Protein AF-A0A6I4V1F8-F1 (afdb_monomer_lite)

Organism: NCBI:txid295089

Sequence (93 aa):
MIAAAAALLSLASLPAAEVVDNDRIKVTAHLGENASIRKHTKAHLMLRKLAKRACKGKGKPVSEGTLHLETMPVDGYPASQLVVSEYYRCIAD

Structure (mmCIF, N/CA/C/O backbone):
data_AF-A0A6I4V1F8-F1
#
_entry.id   AF-A0A6I4V1F8-F1
#
loop_
_atom_site.group_PDB
_atom_site.id
_atom_site.type_symbol
_atom_site.label_atom_id
_atom_site.label_alt_id
_atom_site.label_comp_id
_atom_site.label_asym_id
_atom_site.label_entity_id
_atom_site.label_seq_id
_atom_site.pdbx_PDB_ins_code
_atom_site.Cartn_x
_atom_site.Cartn_y
_atom_site.Cartn_z
_atom_site.occupancy
_atom_site.B_iso_or_equiv
_atom_site.auth_seq_id
_atom_site.auth_comp_id
_atom_site.auth_asym_id
_atom_site.auth_atom_id
_atom_site.pdbx_PDB_model_num
ATOM 1 N N . MET A 1 1 ? -37.075 5.539 -26.417 1.00 40.34 1 MET A N 1
ATOM 2 C CA . MET A 1 1 ? -36.315 5.367 -25.160 1.00 40.34 1 MET A CA 1
ATOM 3 C C . MET A 1 1 ? -34.884 5.050 -25.563 1.00 40.34 1 MET A C 1
ATOM 5 O O . MET A 1 1 ? -34.656 3.970 -26.084 1.00 40.34 1 MET A O 1
ATOM 9 N N . ILE A 1 2 ? -33.975 6.028 -25.513 1.00 44.72 2 ILE A N 1
ATOM 10 C CA . ILE A 1 2 ? -32.643 5.923 -26.132 1.00 44.72 2 ILE A CA 1
ATOM 11 C C . ILE A 1 2 ? -31.580 5.760 -25.041 1.00 44.72 2 ILE A C 1
ATOM 13 O O . ILE A 1 2 ? -31.437 6.622 -24.183 1.00 44.72 2 ILE A O 1
ATOM 17 N N . ALA A 1 3 ? -30.914 4.605 -25.122 1.00 42.41 3 ALA A N 1
ATOM 18 C CA . ALA A 1 3 ? -29.560 4.233 -24.708 1.00 42.41 3 ALA A CA 1
ATOM 19 C C . ALA A 1 3 ? -28.938 4.923 -23.478 1.00 42.41 3 ALA A C 1
ATOM 21 O O . ALA A 1 3 ? -28.456 6.052 -23.541 1.00 42.41 3 ALA A O 1
ATOM 22 N N . ALA A 1 4 ? -28.806 4.151 -22.395 1.00 47.41 4 ALA A N 1
ATOM 23 C CA . ALA A 1 4 ? -27.833 4.418 -21.346 1.00 47.41 4 ALA A CA 1
ATOM 24 C C . ALA A 1 4 ? -26.422 4.145 -21.894 1.00 47.41 4 ALA A C 1
ATOM 26 O O . ALA A 1 4 ? -26.016 2.995 -22.064 1.00 47.41 4 ALA A O 1
ATOM 27 N N . ALA A 1 5 ? -25.681 5.208 -22.196 1.00 48.81 5 ALA A N 1
ATOM 28 C CA . ALA A 1 5 ? -24.257 5.125 -22.475 1.00 48.81 5 ALA A CA 1
ATOM 29 C C . ALA A 1 5 ? -23.512 4.905 -21.150 1.00 48.81 5 ALA A C 1
ATOM 31 O O . ALA A 1 5 ? -23.277 5.842 -20.388 1.00 48.81 5 ALA A O 1
ATOM 32 N N . ALA A 1 6 ? -23.161 3.652 -20.859 1.00 48.16 6 ALA A N 1
ATOM 33 C CA . ALA A 1 6 ? -22.183 3.332 -19.831 1.00 48.16 6 ALA A CA 1
ATOM 34 C C . ALA A 1 6 ? -20.810 3.795 -20.336 1.00 48.16 6 ALA A C 1
ATOM 36 O O . ALA A 1 6 ? -20.175 3.133 -21.156 1.00 48.16 6 ALA A O 1
ATOM 37 N N . ALA A 1 7 ? -20.382 4.975 -19.889 1.00 49.38 7 ALA A N 1
ATOM 38 C CA . ALA A 1 7 ? -19.018 5.433 -20.077 1.00 49.38 7 ALA A CA 1
ATOM 39 C C . ALA A 1 7 ? -18.082 4.439 -19.373 1.00 49.38 7 ALA A C 1
ATOM 41 O O . ALA A 1 7 ? -18.014 4.393 -18.144 1.00 49.38 7 ALA A O 1
ATOM 42 N N . LEU A 1 8 ? -17.395 3.617 -20.168 1.00 48.38 8 LEU A N 1
ATOM 43 C CA . LEU A 1 8 ? -16.253 2.819 -19.742 1.00 48.38 8 LEU A CA 1
ATOM 44 C C . LEU A 1 8 ? -15.200 3.791 -19.204 1.00 48.38 8 LEU A C 1
ATOM 46 O O . LEU A 1 8 ? -14.508 4.469 -19.962 1.00 48.38 8 LEU A O 1
ATOM 50 N N . LEU A 1 9 ? -15.141 3.905 -17.879 1.00 43.09 9 LEU A N 1
ATOM 51 C CA . LEU A 1 9 ? -14.078 4.600 -17.173 1.00 43.09 9 LEU A CA 1
ATOM 52 C C . LEU A 1 9 ? -12.760 3.917 -17.541 1.00 43.09 9 LEU A C 1
ATOM 54 O O . LEU A 1 9 ? -12.475 2.816 -17.074 1.00 43.09 9 LEU A O 1
ATOM 58 N N . SER A 1 10 ? -11.958 4.578 -18.374 1.00 41.00 10 SER A N 1
ATOM 59 C CA . SER A 1 10 ? -10.540 4.269 -18.508 1.00 41.00 10 SER A CA 1
ATOM 60 C C . SER A 1 10 ? -9.915 4.325 -17.114 1.00 41.00 10 SER A C 1
ATOM 62 O O . SER A 1 10 ? -9.740 5.407 -16.549 1.00 41.00 10 SER A O 1
ATOM 64 N N . LEU A 1 11 ? -9.622 3.149 -16.546 1.00 44.16 11 LEU A N 1
ATOM 65 C CA . LEU A 1 11 ? -8.845 2.971 -15.322 1.00 44.16 11 LEU A CA 1
ATOM 66 C C . LEU A 1 11 ? -7.425 3.485 -15.588 1.00 44.16 11 LEU A C 1
ATOM 68 O O . LEU A 1 11 ? -6.517 2.736 -15.937 1.00 44.16 11 LEU A O 1
ATOM 72 N N . ALA A 1 12 ? -7.226 4.791 -15.445 1.00 45.88 12 ALA A N 1
ATOM 73 C CA . ALA A 1 12 ? -5.888 5.328 -15.290 1.00 45.88 12 ALA A CA 1
ATOM 74 C C . ALA A 1 12 ? -5.311 4.723 -14.003 1.00 45.88 12 ALA A C 1
ATOM 76 O O . ALA A 1 12 ? -5.879 4.908 -12.924 1.00 45.88 12 ALA A O 1
ATOM 77 N N . SER A 1 13 ? -4.222 3.964 -14.137 1.00 55.31 13 SER A N 1
ATOM 78 C CA . SER A 1 13 ? -3.517 3.236 -13.078 1.00 55.31 13 SER A CA 1
ATOM 79 C C . SER A 1 13 ? -2.929 4.191 -12.033 1.00 55.31 13 SER A C 1
ATOM 81 O O . SER A 1 13 ? -1.744 4.524 -12.032 1.00 55.31 13 SER A O 1
ATOM 83 N N . LEU A 1 14 ? -3.798 4.708 -11.174 1.00 59.94 14 LEU A N 1
ATOM 84 C CA . LEU A 1 14 ? -3.456 5.599 -10.081 1.00 59.94 14 LEU A CA 1
ATOM 85 C C . LEU A 1 14 ? -3.223 4.785 -8.806 1.00 59.94 14 LEU A C 1
ATOM 87 O O . LEU A 1 14 ? -3.835 3.732 -8.625 1.00 59.94 14 LEU A O 1
ATOM 91 N N . PRO A 1 15 ? -2.372 5.280 -7.888 1.00 63.12 15 PRO A N 1
ATOM 92 C CA . PRO A 1 15 ? -2.233 4.681 -6.572 1.00 63.12 15 PRO A CA 1
ATOM 93 C C . PRO A 1 15 ? -3.604 4.581 -5.898 1.00 63.12 15 PRO A C 1
ATOM 95 O O . PRO A 1 15 ? -4.267 5.595 -5.665 1.00 63.12 15 PRO A O 1
ATOM 98 N N . ALA A 1 16 ? -4.013 3.354 -5.601 1.00 81.00 16 ALA A N 1
ATOM 99 C CA . ALA A 1 16 ? -5.359 3.029 -5.163 1.00 81.00 16 ALA A CA 1
ATOM 100 C C . ALA A 1 16 ? -5.333 2.356 -3.789 1.00 81.00 16 ALA A C 1
ATOM 102 O O . ALA A 1 16 ? -4.370 1.679 -3.424 1.00 81.00 16 ALA A O 1
ATOM 103 N N . ALA A 1 17 ? -6.402 2.570 -3.027 1.00 86.38 17 ALA A N 1
ATOM 104 C CA . ALA A 1 17 ? -6.721 1.784 -1.847 1.00 86.38 17 ALA A CA 1
ATOM 105 C C . ALA A 1 17 ? -7.963 0.953 -2.174 1.00 86.38 17 ALA A C 1
ATOM 107 O O . ALA A 1 17 ? -8.995 1.508 -2.548 1.00 86.38 17 ALA A O 1
ATOM 108 N N . GLU A 1 18 ? -7.845 -0.357 -2.047 1.00 91.06 18 GLU A N 1
ATOM 109 C CA . GLU A 1 18 ? -8.900 -1.333 -2.276 1.00 91.06 18 GLU A CA 1
ATOM 110 C C . GLU A 1 18 ? -9.338 -1.911 -0.927 1.00 91.06 18 GLU A C 1
ATOM 112 O O . GLU A 1 18 ? -8.505 -2.215 -0.069 1.00 91.06 18 GLU A O 1
ATOM 117 N N . VAL A 1 19 ? -10.647 -2.028 -0.712 1.00 90.19 19 VAL A N 1
ATOM 118 C CA . VAL A 1 19 ? -11.200 -2.654 0.494 1.00 90.19 19 VAL A CA 1
ATOM 119 C C . VAL A 1 19 ? -11.259 -4.157 0.252 1.00 90.19 19 VAL A C 1
ATOM 121 O O . VAL A 1 19 ? -11.943 -4.596 -0.666 1.00 90.19 19 VAL A O 1
ATOM 124 N N . VAL A 1 20 ? -10.530 -4.919 1.065 1.00 91.06 20 VAL A N 1
ATOM 125 C CA . VAL A 1 20 ? -10.467 -6.386 0.989 1.00 91.06 20 VAL A CA 1
ATOM 126 C C . VAL A 1 20 ? -11.525 -6.988 1.908 1.00 91.06 20 VAL A C 1
ATOM 128 O O . VAL A 1 20 ? -12.284 -7.844 1.480 1.00 91.06 20 VAL A O 1
ATOM 131 N N . ASP A 1 21 ? -11.614 -6.469 3.138 1.00 90.75 21 ASP A N 1
ATOM 132 C CA . ASP A 1 21 ? -12.596 -6.842 4.161 1.00 90.75 21 ASP A CA 1
ATOM 133 C C . ASP A 1 21 ? -13.041 -5.594 4.954 1.00 90.75 21 ASP A C 1
ATOM 135 O O . ASP A 1 21 ? -12.540 -4.487 4.741 1.00 90.75 21 ASP A O 1
ATOM 139 N N . ASN A 1 22 ? -13.957 -5.756 5.917 1.00 86.00 22 ASN A N 1
ATOM 140 C CA . ASN A 1 22 ? -14.495 -4.655 6.734 1.00 86.00 22 ASN A CA 1
ATOM 141 C C . ASN A 1 22 ? -13.407 -3.782 7.397 1.00 86.00 22 ASN A C 1
ATOM 143 O O . ASN A 1 22 ? -13.523 -2.548 7.407 1.00 86.00 22 ASN A O 1
ATOM 147 N N . ASP A 1 23 ? -12.355 -4.419 7.915 1.00 91.12 23 ASP A N 1
ATO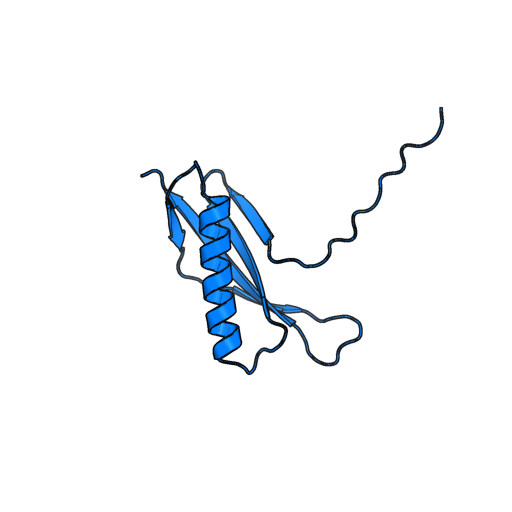M 148 C CA . ASP A 1 23 ? -11.201 -3.796 8.564 1.00 91.12 23 ASP A CA 1
ATOM 149 C C . ASP A 1 23 ? -9.920 -3.872 7.724 1.00 91.12 23 ASP A C 1
ATOM 151 O O . ASP A 1 23 ? -8.933 -3.249 8.097 1.00 91.12 23 ASP A O 1
ATOM 155 N N . ARG A 1 24 ? -9.903 -4.590 6.595 1.00 93.62 24 ARG A N 1
ATOM 156 C CA . ARG A 1 24 ? -8.681 -4.871 5.829 1.00 93.62 24 ARG A CA 1
ATOM 157 C C . ARG A 1 24 ? -8.670 -4.150 4.488 1.00 93.62 24 ARG A C 1
ATOM 159 O O . ARG A 1 24 ? -9.623 -4.217 3.715 1.00 93.62 24 ARG A O 1
ATOM 166 N N . ILE A 1 25 ? -7.562 -3.486 4.185 1.00 94.56 25 ILE A N 1
ATOM 167 C CA . ILE A 1 25 ? -7.358 -2.743 2.940 1.00 94.56 25 ILE A CA 1
ATOM 168 C C . ILE A 1 25 ? -6.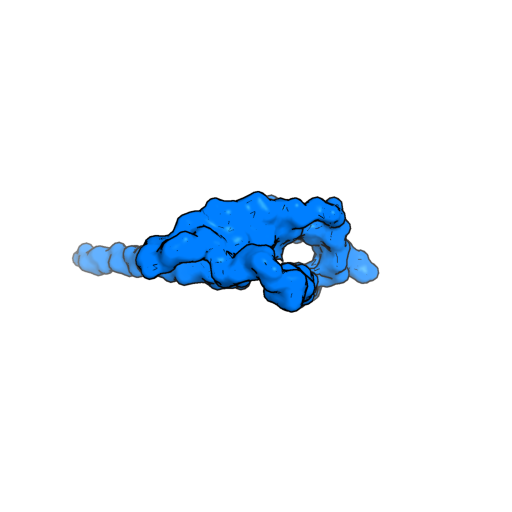058 -3.175 2.263 1.00 94.56 25 ILE A C 1
ATOM 170 O O . ILE A 1 25 ? -5.063 -3.455 2.929 1.00 94.56 25 ILE A O 1
ATOM 174 N N . LYS A 1 26 ? -6.050 -3.168 0.934 1.00 94.38 26 LYS A N 1
ATOM 175 C CA . LYS A 1 26 ? -4.849 -3.275 0.106 1.00 94.38 26 LYS A CA 1
ATOM 176 C C . LYS A 1 26 ? -4.539 -1.894 -0.451 1.00 94.38 26 LYS A C 1
ATOM 178 O O . LYS A 1 26 ? -5.397 -1.261 -1.058 1.00 94.38 26 LYS A O 1
ATOM 183 N N . VAL A 1 27 ? -3.325 -1.404 -0.248 1.00 93.19 27 VAL A N 1
ATOM 184 C CA . VAL A 1 27 ? -2.865 -0.150 -0.859 1.00 93.19 27 VAL A CA 1
ATOM 185 C C . VAL A 1 27 ? -1.825 -0.453 -1.914 1.00 93.19 27 VAL A C 1
ATOM 187 O O . VAL A 1 27 ? -0.967 -1.303 -1.700 1.00 93.19 27 VAL A O 1
ATOM 190 N N . THR A 1 28 ? -1.896 0.260 -3.032 1.00 91.69 28 THR A N 1
ATOM 191 C CA . THR A 1 28 ? -1.050 0.021 -4.201 1.00 91.69 28 THR A CA 1
ATOM 192 C C . THR A 1 28 ? -0.421 1.329 -4.669 1.00 91.69 28 THR A C 1
ATOM 194 O O . THR A 1 28 ? -1.085 2.365 -4.740 1.00 91.69 28 THR A O 1
ATOM 197 N N . ALA A 1 29 ? 0.871 1.299 -4.990 1.00 88.25 29 ALA A N 1
ATOM 198 C CA . ALA A 1 29 ? 1.630 2.420 -5.528 1.00 88.25 29 ALA A CA 1
ATOM 199 C C . ALA A 1 29 ? 2.461 1.979 -6.738 1.00 88.25 29 ALA A C 1
ATOM 201 O O . ALA A 1 29 ? 3.057 0.907 -6.744 1.00 88.25 29 ALA A O 1
ATOM 202 N N . HIS A 1 30 ? 2.527 2.844 -7.747 1.00 84.56 30 HIS A N 1
ATOM 203 C CA . HIS A 1 30 ? 3.245 2.591 -8.993 1.00 84.56 30 HIS A CA 1
ATOM 204 C C . HIS A 1 30 ? 4.612 3.288 -8.961 1.00 84.56 30 HIS A C 1
ATOM 206 O O . HIS A 1 30 ? 4.712 4.491 -8.697 1.00 84.56 30 HIS A O 1
ATOM 212 N N . LEU A 1 31 ? 5.671 2.536 -9.242 1.00 79.38 31 LEU A N 1
ATOM 213 C CA . LEU A 1 31 ? 7.041 3.004 -9.405 1.00 79.38 31 LEU A CA 1
ATOM 214 C C . LEU A 1 31 ? 7.397 2.968 -10.893 1.00 79.38 31 LEU A C 1
ATOM 216 O O . LEU A 1 31 ? 7.519 1.903 -11.491 1.00 79.38 31 LEU A O 1
ATOM 220 N N . GLY A 1 32 ? 7.626 4.144 -11.477 1.00 68.69 32 GLY A N 1
ATOM 221 C CA . GLY A 1 32 ? 8.110 4.256 -12.859 1.00 68.69 32 GLY A CA 1
ATOM 222 C C . GLY A 1 32 ? 9.538 3.738 -13.074 1.00 68.69 32 GLY A C 1
ATOM 223 O O . GLY A 1 32 ? 9.908 3.442 -14.199 1.00 68.69 32 GLY A O 1
ATOM 224 N N . GLU A 1 33 ? 10.342 3.628 -12.011 1.00 69.38 33 GLU A N 1
ATOM 225 C CA . GLU A 1 33 ? 11.753 3.226 -12.081 1.00 69.38 33 GLU A CA 1
ATOM 226 C C . GLU A 1 33 ? 12.100 2.296 -10.913 1.00 69.38 33 GLU A C 1
ATOM 228 O O . GLU A 1 33 ? 12.093 2.717 -9.753 1.00 69.38 33 GLU A O 1
ATOM 233 N N . ASN A 1 34 ? 12.444 1.044 -11.220 1.00 66.56 34 ASN A N 1
ATOM 234 C CA . ASN A 1 34 ? 12.780 0.021 -10.222 1.00 66.56 34 ASN A CA 1
ATOM 235 C C . ASN A 1 34 ? 14.201 0.195 -9.629 1.00 66.56 34 ASN A C 1
ATOM 237 O O . ASN A 1 34 ? 14.461 -0.182 -8.493 1.00 66.56 34 ASN A O 1
ATOM 241 N N . ALA A 1 35 ? 15.136 0.827 -10.344 1.00 69.31 35 ALA A N 1
ATOM 242 C CA . ALA A 1 35 ? 16.540 0.901 -9.912 1.00 69.31 35 ALA A CA 1
ATOM 243 C C . ALA A 1 35 ? 16.835 1.948 -8.809 1.00 69.31 35 ALA A C 1
ATOM 245 O O . ALA A 1 35 ? 17.961 2.036 -8.324 1.00 69.31 35 ALA A O 1
ATOM 246 N N . SER A 1 36 ? 15.862 2.773 -8.403 1.00 78.19 36 SER A N 1
ATOM 247 C CA . SER A 1 36 ? 16.114 3.917 -7.516 1.00 78.19 36 SER A CA 1
ATOM 248 C C . SER A 1 36 ? 15.626 3.685 -6.085 1.00 78.19 36 SER A C 1
ATOM 250 O O . SER A 1 36 ? 14.427 3.750 -5.812 1.00 78.19 36 SER A O 1
ATOM 252 N N . ILE A 1 37 ? 16.558 3.545 -5.132 1.00 82.31 37 ILE A N 1
ATOM 253 C CA . ILE A 1 37 ? 16.270 3.460 -3.681 1.00 82.31 37 ILE A CA 1
ATOM 254 C C . ILE A 1 37 ? 15.354 4.608 -3.224 1.00 82.31 37 ILE A C 1
ATOM 256 O O . ILE A 1 37 ? 14.407 4.410 -2.465 1.00 82.31 37 ILE A O 1
ATOM 260 N N . ARG A 1 38 ? 15.579 5.825 -3.737 1.00 84.75 38 ARG A N 1
ATOM 261 C CA . ARG A 1 38 ? 14.756 6.998 -3.408 1.00 84.75 38 ARG A CA 1
ATOM 262 C C . ARG A 1 38 ? 13.299 6.819 -3.840 1.00 84.75 38 ARG A C 1
ATOM 264 O O . ARG A 1 38 ? 12.396 7.267 -3.131 1.00 84.75 38 ARG A O 1
ATOM 271 N N . LYS A 1 39 ? 13.061 6.198 -5.000 1.00 81.56 39 LYS A N 1
ATOM 272 C CA . LYS A 1 39 ? 11.707 5.920 -5.496 1.00 81.56 39 LYS A CA 1
ATOM 273 C C . LYS A 1 39 ? 11.037 4.860 -4.624 1.00 81.56 39 LYS A C 1
ATOM 275 O O . LYS A 1 39 ? 9.906 5.097 -4.211 1.00 81.56 39 LYS A O 1
ATOM 280 N N . HIS A 1 40 ? 11.752 3.800 -4.238 1.00 81.94 40 HIS A N 1
ATOM 281 C CA . HIS A 1 40 ? 11.263 2.779 -3.296 1.00 81.94 40 HIS A CA 1
ATOM 282 C C . HIS A 1 40 ? 10.821 3.380 -1.957 1.00 81.94 40 HIS A C 1
ATOM 284 O O . HIS A 1 40 ? 9.681 3.185 -1.536 1.00 81.94 40 HIS A O 1
ATOM 290 N N . THR A 1 41 ? 11.654 4.221 -1.336 1.00 85.88 41 THR A N 1
ATOM 291 C CA . THR A 1 41 ? 11.279 4.926 -0.097 1.00 85.88 41 THR A CA 1
ATOM 292 C C . THR A 1 41 ? 10.041 5.801 -0.297 1.00 85.88 41 THR A C 1
ATOM 294 O O . THR A 1 41 ? 9.152 5.842 0.557 1.00 85.88 41 THR A O 1
ATOM 297 N N . LYS A 1 42 ? 9.943 6.498 -1.436 1.00 87.00 42 LYS A N 1
ATOM 298 C CA . LYS A 1 42 ? 8.773 7.323 -1.758 1.00 87.00 42 LYS A CA 1
ATOM 299 C C . LYS A 1 42 ? 7.507 6.476 -1.918 1.00 87.00 42 LYS A C 1
ATOM 301 O O . LYS A 1 42 ? 6.469 6.894 -1.409 1.00 87.00 42 LYS A O 1
ATOM 306 N N . ALA A 1 43 ? 7.583 5.314 -2.568 1.00 86.00 43 ALA A N 1
ATOM 307 C CA . ALA A 1 43 ? 6.451 4.397 -2.683 1.00 86.00 43 ALA A CA 1
ATOM 308 C C . ALA A 1 43 ? 5.990 3.918 -1.307 1.00 86.00 43 ALA A C 1
ATOM 310 O O . ALA A 1 43 ? 4.806 4.038 -1.007 1.00 86.00 43 ALA A O 1
ATOM 311 N N . HIS A 1 44 ? 6.909 3.525 -0.421 1.00 86.69 44 HIS A N 1
ATOM 312 C CA . HIS A 1 44 ? 6.542 3.108 0.937 1.00 86.69 44 HIS A CA 1
ATOM 313 C C . HIS A 1 44 ? 5.824 4.214 1.724 1.00 86.69 44 HIS A C 1
ATOM 315 O O . HIS A 1 44 ? 4.804 3.996 2.382 1.00 86.69 44 HIS A O 1
ATOM 321 N N . LEU A 1 45 ? 6.310 5.454 1.610 1.00 89.75 45 LEU A N 1
ATOM 322 C CA . LEU A 1 45 ? 5.637 6.614 2.199 1.00 89.75 45 LEU A CA 1
ATOM 323 C C . LEU A 1 45 ? 4.257 6.871 1.577 1.00 89.75 45 LEU A C 1
ATOM 325 O O . LEU A 1 45 ? 3.351 7.322 2.281 1.00 89.75 45 LEU A O 1
ATOM 329 N N . MET A 1 46 ? 4.086 6.615 0.278 1.00 90.19 46 MET A N 1
ATOM 330 C CA . MET A 1 46 ? 2.790 6.722 -0.393 1.00 90.19 46 MET A CA 1
ATOM 331 C C . MET A 1 46 ? 1.812 5.657 0.108 1.00 90.19 46 MET A C 1
ATOM 333 O O . MET A 1 46 ? 0.700 6.031 0.473 1.00 90.19 46 MET A O 1
ATOM 337 N N . LEU A 1 47 ? 2.231 4.392 0.230 1.00 91.62 47 LEU A N 1
ATOM 338 C CA . LEU A 1 47 ? 1.405 3.304 0.773 1.00 91.62 47 LEU A CA 1
ATOM 339 C C . LEU A 1 47 ? 0.871 3.654 2.165 1.00 91.62 47 LEU A C 1
ATOM 341 O O . LEU A 1 47 ? -0.338 3.667 2.386 1.00 91.62 47 LEU A O 1
ATOM 345 N N . ARG A 1 48 ? 1.751 4.092 3.073 1.00 92.12 48 ARG A N 1
ATOM 346 C CA . ARG A 1 48 ? 1.354 4.522 4.424 1.00 92.12 48 ARG A CA 1
ATOM 347 C C . ARG A 1 48 ? 0.369 5.691 4.415 1.00 92.12 48 ARG A C 1
ATOM 349 O O . ARG A 1 48 ? -0.552 5.738 5.230 1.00 92.12 48 ARG A O 1
ATOM 356 N N . LYS A 1 49 ? 0.555 6.668 3.519 1.00 93.44 49 LYS A N 1
ATOM 357 C CA . LYS A 1 49 ? -0.368 7.810 3.383 1.00 93.44 49 LYS A CA 1
ATOM 358 C C . LYS A 1 49 ? -1.736 7.374 2.863 1.00 93.44 49 LYS A C 1
ATOM 360 O O . LYS A 1 49 ? -2.741 7.885 3.354 1.00 93.44 49 LYS A O 1
ATOM 365 N N . LEU A 1 50 ? -1.779 6.452 1.904 1.00 93.50 50 LEU A N 1
ATOM 366 C CA . LEU A 1 50 ? -3.023 5.881 1.389 1.00 93.50 50 LEU A CA 1
ATOM 367 C C . LEU A 1 50 ? -3.742 5.089 2.479 1.00 93.50 50 LEU A C 1
ATOM 369 O O . LEU A 1 50 ? -4.922 5.333 2.704 1.00 93.50 50 LEU A O 1
ATOM 373 N N . ALA A 1 51 ? -3.019 4.256 3.231 1.00 93.88 51 ALA A N 1
ATOM 374 C CA . ALA A 1 51 ? -3.588 3.475 4.324 1.00 93.88 51 ALA A CA 1
ATOM 375 C C . ALA A 1 51 ? -4.203 4.378 5.405 1.00 93.88 51 ALA A C 1
ATOM 377 O O . ALA A 1 51 ? -5.338 4.169 5.824 1.00 93.88 51 ALA A O 1
ATOM 378 N N . LYS A 1 52 ? -3.515 5.465 5.787 1.00 94.56 52 LYS A N 1
ATOM 379 C CA . LYS A 1 52 ? -4.061 6.475 6.714 1.00 94.56 52 LYS A CA 1
ATOM 380 C C . LYS A 1 52 ? -5.332 7.142 6.198 1.00 94.56 52 LYS A C 1
ATOM 382 O O . LYS A 1 52 ? -6.230 7.420 6.984 1.00 94.56 52 LYS A O 1
ATOM 387 N N . ARG A 1 53 ? -5.405 7.437 4.897 1.00 93.81 53 ARG A N 1
ATOM 388 C CA . ARG A 1 53 ? -6.605 8.033 4.291 1.00 93.81 53 ARG A CA 1
ATOM 389 C C . ARG A 1 53 ? -7.760 7.036 4.250 1.00 93.81 53 ARG A C 1
ATOM 391 O O . ARG A 1 53 ? -8.869 7.414 4.598 1.00 93.81 53 ARG A O 1
ATOM 398 N N . ALA A 1 54 ? -7.489 5.789 3.878 1.00 92.06 54 ALA A N 1
ATOM 399 C CA . ALA A 1 54 ? -8.488 4.731 3.778 1.00 92.06 54 ALA A CA 1
ATOM 400 C C . ALA A 1 54 ? -9.034 4.28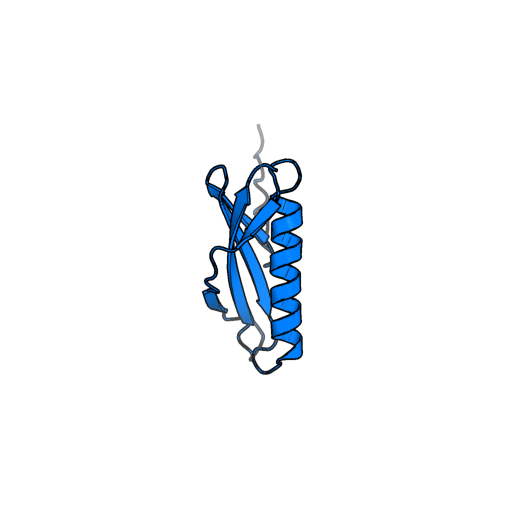6 5.148 1.00 92.06 54 ALA A C 1
ATOM 402 O O . ALA A 1 54 ? -10.225 4.017 5.268 1.00 92.06 54 ALA A O 1
ATOM 403 N N . CYS A 1 55 ? -8.203 4.283 6.195 1.00 93.50 55 CYS A N 1
ATOM 404 C CA . CYS A 1 55 ? -8.640 3.993 7.565 1.00 93.50 55 CYS A CA 1
ATOM 405 C C . CYS A 1 55 ? -9.228 5.205 8.310 1.00 93.50 55 CYS A C 1
ATOM 407 O O . CYS A 1 55 ? -9.638 5.071 9.465 1.00 93.50 55 CYS A O 1
ATOM 409 N N . LYS A 1 56 ? -9.297 6.394 7.691 1.00 93.62 56 LYS A N 1
ATOM 410 C CA . LYS A 1 56 ? -9.822 7.601 8.345 1.00 93.62 56 LYS A CA 1
ATOM 411 C C . LYS A 1 56 ? -11.266 7.368 8.808 1.00 93.62 56 LYS A C 1
ATOM 413 O O . LYS A 1 56 ? -12.132 7.049 8.003 1.00 93.62 56 LYS A O 1
ATOM 418 N N . GLY A 1 57 ? -11.520 7.556 10.103 1.00 90.31 57 GLY A N 1
ATOM 419 C CA . GLY A 1 57 ? -12.834 7.331 10.720 1.00 90.31 57 GLY A CA 1
ATOM 420 C C . GLY A 1 57 ? -13.133 5.873 11.096 1.00 90.31 57 GLY A C 1
ATOM 421 O O . GLY A 1 57 ? -14.119 5.640 11.780 1.00 90.31 57 GLY A O 1
ATOM 422 N N . LYS A 1 58 ? -12.283 4.913 10.699 1.00 90.25 58 LYS A N 1
ATOM 423 C CA . LYS A 1 58 ? -12.357 3.502 11.119 1.00 90.25 58 LYS A CA 1
ATOM 424 C C . LYS A 1 58 ? -11.334 3.153 12.204 1.00 90.25 58 LYS A C 1
ATOM 426 O O . LYS A 1 58 ? -11.592 2.273 13.013 1.00 90.25 58 LYS A O 1
ATOM 431 N N . GLY A 1 59 ? -10.181 3.826 12.209 1.00 93.00 59 GLY A N 1
ATOM 432 C CA . GLY A 1 59 ? -9.116 3.595 13.184 1.00 93.00 59 GLY A CA 1
ATOM 433 C C . GLY A 1 59 ? -7.715 3.890 12.644 1.00 93.00 59 GLY A C 1
ATOM 434 O O . GLY A 1 59 ? -7.553 4.547 11.608 1.00 93.00 59 GLY A O 1
ATOM 435 N N . LYS A 1 60 ? -6.684 3.392 13.330 1.00 94.69 60 LYS A N 1
ATOM 436 C CA . LYS A 1 60 ? -5.288 3.477 12.882 1.00 94.69 60 LYS A CA 1
ATOM 437 C C . LYS A 1 60 ? -4.954 2.342 11.907 1.00 94.69 60 LYS A C 1
ATOM 439 O O . LYS A 1 60 ? -5.298 1.192 12.167 1.00 94.69 60 LYS A O 1
ATOM 444 N N . PRO A 1 61 ? -4.245 2.630 10.799 1.00 95.44 61 PRO A N 1
ATOM 445 C CA . PRO A 1 61 ? -3.747 1.589 9.908 1.00 95.44 61 PRO A CA 1
ATOM 446 C C . PRO A 1 61 ? -2.556 0.853 10.539 1.00 95.44 61 PRO A C 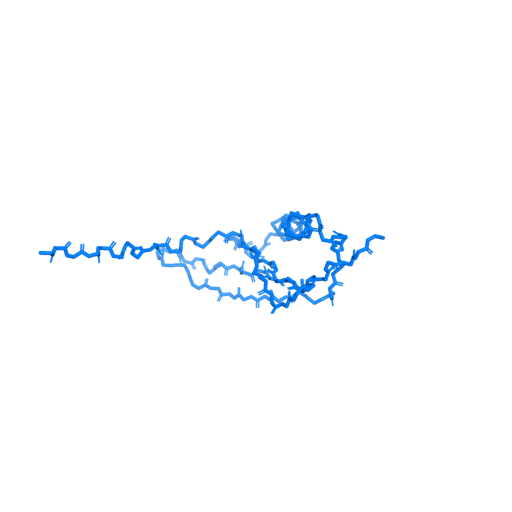1
ATOM 448 O O . PRO A 1 61 ? -1.550 1.479 10.883 1.00 95.44 61 PRO A O 1
ATOM 451 N N . VAL A 1 62 ? -2.635 -0.471 10.614 1.00 95.50 62 VAL A N 1
ATOM 452 C CA . VAL A 1 62 ? -1.555 -1.373 11.034 1.00 95.50 62 VAL A CA 1
ATOM 453 C C . VAL A 1 62 ? -1.158 -2.246 9.850 1.00 95.50 62 VAL A C 1
ATOM 455 O O . VAL A 1 62 ? -2.010 -2.873 9.232 1.00 95.50 62 VAL A O 1
ATOM 458 N N . SER A 1 63 ? 0.127 -2.238 9.501 1.00 94.38 63 SER A N 1
ATOM 459 C CA . SER A 1 63 ? 0.674 -3.018 8.383 1.00 94.38 63 SER A CA 1
ATOM 460 C C . SER A 1 63 ? 0.699 -4.512 8.721 1.00 94.38 63 SER A C 1
ATOM 462 O O . SER A 1 63 ? 1.054 -4.885 9.838 1.00 94.38 63 SER A O 1
ATOM 464 N N . GLU A 1 64 ? 0.369 -5.361 7.742 1.00 93.69 64 GLU A N 1
ATOM 465 C CA . GLU A 1 64 ? 0.530 -6.822 7.836 1.00 93.69 64 GLU A CA 1
ATOM 466 C C . GLU A 1 64 ? 1.966 -7.291 7.505 1.00 93.69 64 GLU A C 1
ATOM 468 O O . GLU A 1 64 ? 2.254 -8.485 7.483 1.00 93.69 64 GLU A O 1
ATOM 473 N N . GLY A 1 65 ? 2.890 -6.360 7.248 1.00 86.44 65 GLY A N 1
ATOM 474 C CA . GLY A 1 65 ? 4.332 -6.600 7.147 1.00 86.44 65 GLY A CA 1
ATOM 475 C C . GLY A 1 65 ? 4.840 -7.137 5.806 1.00 86.44 65 GLY A C 1
ATOM 476 O O . GLY A 1 65 ? 6.052 -7.150 5.593 1.00 86.44 65 GLY A O 1
ATOM 477 N N . THR A 1 66 ? 3.956 -7.545 4.890 1.00 89.69 66 THR A N 1
ATOM 478 C CA . THR A 1 66 ? 4.351 -8.110 3.588 1.00 89.69 66 THR A CA 1
ATOM 479 C C . THR A 1 66 ? 4.160 -7.108 2.453 1.00 89.69 66 THR A C 1
ATOM 481 O O . THR A 1 66 ? 3.053 -6.633 2.200 1.00 89.69 66 THR A O 1
ATOM 484 N N . LEU A 1 67 ? 5.252 -6.827 1.738 1.00 88.12 67 LEU A N 1
ATOM 485 C CA . LEU A 1 67 ? 5.258 -6.051 0.499 1.00 88.12 67 LEU A CA 1
ATOM 486 C C . LEU A 1 67 ? 5.152 -6.994 -0.702 1.00 88.12 67 LEU A C 1
ATOM 488 O O . LEU A 1 67 ? 5.984 -7.879 -0.890 1.00 88.12 67 LEU A O 1
ATOM 492 N N . HIS A 1 68 ? 4.146 -6.766 -1.535 1.00 89.12 68 HIS A N 1
ATOM 493 C CA . HIS A 1 68 ? 3.933 -7.465 -2.793 1.00 89.12 68 HIS A CA 1
ATOM 494 C C . HIS A 1 68 ? 4.462 -6.616 -3.944 1.00 89.12 68 HIS A C 1
ATOM 496 O O . HIS A 1 68 ? 4.115 -5.441 -4.066 1.00 89.12 68 HIS A O 1
ATOM 502 N N . LEU A 1 69 ? 5.295 -7.224 -4.782 1.00 85.81 69 LEU A N 1
ATOM 503 C CA . LEU A 1 69 ? 5.944 -6.587 -5.919 1.00 85.81 69 LEU A CA 1
ATOM 504 C C . LEU A 1 69 ? 5.445 -7.243 -7.201 1.00 85.81 69 LEU A C 1
ATOM 506 O O . LEU A 1 69 ? 5.573 -8.454 -7.365 1.00 85.81 69 LEU A O 1
ATOM 510 N N . GLU A 1 70 ? 4.898 -6.443 -8.102 1.00 85.69 70 GLU A N 1
ATOM 511 C CA . GLU A 1 70 ? 4.440 -6.883 -9.412 1.00 85.69 70 GLU A CA 1
ATOM 512 C C . GLU A 1 70 ? 5.069 -6.003 -10.485 1.00 85.69 70 GLU A C 1
ATOM 514 O O . GLU A 1 70 ? 5.107 -4.783 -10.365 1.00 85.69 70 GLU A O 1
ATOM 519 N N . THR A 1 71 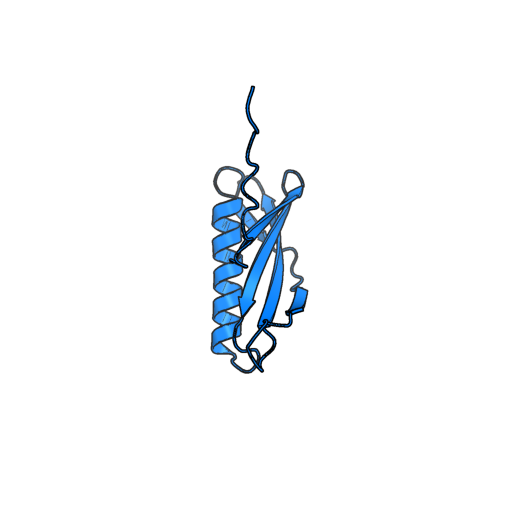? 5.587 -6.613 -11.542 1.00 82.94 71 THR A N 1
ATOM 520 C CA . THR A 1 71 ? 6.177 -5.879 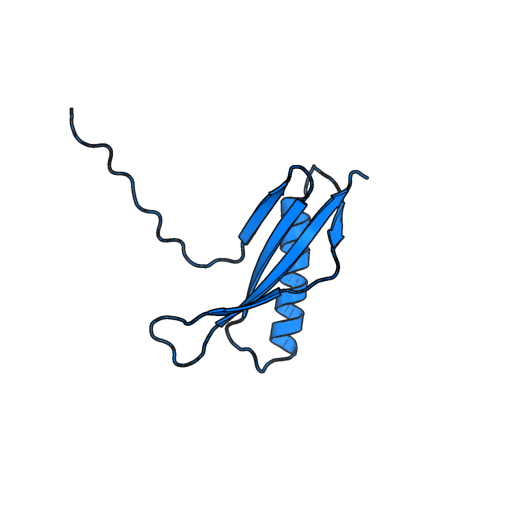-12.660 1.00 82.94 71 THR A CA 1
ATOM 521 C C . THR A 1 71 ? 5.153 -5.837 -13.783 1.00 82.94 71 THR A C 1
ATOM 523 O O . THR A 1 71 ? 4.880 -6.862 -14.401 1.00 82.94 71 THR A O 1
ATOM 526 N N . MET A 1 72 ? 4.582 -4.663 -14.043 1.00 76.75 72 MET A N 1
ATOM 527 C CA . MET A 1 72 ? 3.584 -4.475 -15.090 1.00 76.75 72 MET A CA 1
ATOM 528 C C . MET A 1 72 ? 4.217 -3.863 -16.345 1.00 76.75 72 MET A C 1
ATOM 530 O O . MET A 1 72 ? 4.974 -2.888 -16.240 1.00 76.75 72 MET A O 1
ATOM 534 N N . PRO A 1 73 ? 3.917 -4.394 -17.542 1.00 73.00 73 PRO A N 1
ATOM 535 C CA . PRO A 1 73 ? 4.270 -3.715 -18.778 1.00 73.00 73 PRO A CA 1
ATOM 536 C C . PRO A 1 73 ? 3.508 -2.388 -18.861 1.00 73.00 73 PRO A C 1
ATOM 538 O O . PRO A 1 73 ? 2.354 -2.291 -18.446 1.00 73.00 73 PRO A O 1
ATOM 541 N N . VAL A 1 74 ? 4.166 -1.360 -19.388 1.00 68.56 74 VAL A N 1
ATOM 542 C CA . VAL A 1 74 ? 3.520 -0.088 -19.715 1.00 68.56 74 VAL A CA 1
ATOM 543 C C . VAL A 1 74 ? 3.529 0.036 -21.221 1.00 68.56 74 VAL A C 1
ATOM 545 O O . VAL A 1 74 ? 4.600 0.112 -21.828 1.00 68.56 74 VAL A O 1
ATOM 548 N N . ASP A 1 75 ? 2.343 0.060 -21.818 1.00 65.75 75 ASP A N 1
ATOM 549 C CA . ASP A 1 75 ? 2.207 0.233 -23.258 1.00 65.75 75 ASP A CA 1
ATOM 550 C C . ASP A 1 75 ? 2.923 1.518 -23.702 1.00 65.75 75 ASP A C 1
ATOM 552 O O . ASP A 1 75 ? 2.689 2.607 -23.175 1.00 65.75 75 ASP A O 1
ATOM 556 N N . GLY A 1 76 ? 3.846 1.378 -24.657 1.00 62.38 76 GLY A N 1
ATOM 557 C CA . GLY A 1 76 ? 4.606 2.495 -25.227 1.00 62.38 76 GLY A CA 1
ATOM 558 C C . GLY A 1 76 ? 5.879 2.909 -24.479 1.00 62.38 76 GLY A C 1
ATOM 559 O O . GLY A 1 76 ? 6.535 3.849 -24.923 1.00 62.38 76 GLY A O 1
ATOM 560 N N . TYR A 1 77 ? 6.280 2.221 -23.401 1.00 57.34 77 TYR A N 1
ATOM 561 C CA . TYR A 1 77 ? 7.541 2.493 -22.700 1.00 57.34 77 TYR A CA 1
ATOM 562 C C . TYR A 1 77 ? 8.422 1.237 -22.586 1.00 57.34 77 TYR A C 1
ATOM 564 O O . TYR A 1 77 ? 7.923 0.164 -22.260 1.00 57.34 77 TYR A O 1
ATOM 572 N N . PRO A 1 78 ? 9.753 1.347 -22.790 1.00 58.09 78 PRO A N 1
ATOM 573 C CA . PRO A 1 78 ? 10.664 0.202 -22.690 1.00 58.09 78 PRO A CA 1
ATOM 574 C C . PRO A 1 78 ? 10.868 -0.279 -21.244 1.00 58.09 78 PRO A C 1
ATOM 576 O O . PRO A 1 78 ? 11.384 -1.372 -21.025 1.00 58.09 78 PRO A O 1
ATOM 579 N N . ALA A 1 79 ? 10.493 0.536 -20.254 1.00 66.06 79 ALA A N 1
ATOM 580 C CA . ALA A 1 79 ? 10.625 0.210 -18.843 1.00 66.06 79 ALA A CA 1
ATOM 581 C C . ALA A 1 79 ? 9.295 -0.309 -18.285 1.00 66.06 79 ALA A C 1
ATOM 583 O O . ALA A 1 79 ? 8.287 0.398 -18.281 1.00 66.06 79 ALA A O 1
ATOM 584 N N . SER A 1 80 ? 9.318 -1.531 -17.760 1.00 70.50 80 SER A N 1
ATOM 585 C CA . SER A 1 80 ? 8.232 -2.067 -16.947 1.00 70.50 80 SER A CA 1
ATOM 586 C C . SER A 1 80 ? 8.055 -1.244 -15.666 1.00 70.50 80 SER A C 1
ATOM 588 O O . SER A 1 80 ? 9.041 -0.936 -14.987 1.00 70.50 80 SER A O 1
ATOM 590 N N . GLN A 1 81 ? 6.813 -0.930 -15.301 1.00 76.44 81 GLN A N 1
ATOM 591 C CA . GLN A 1 81 ? 6.499 -0.311 -14.017 1.00 76.44 81 GLN A CA 1
ATOM 592 C C . GLN A 1 81 ? 6.550 -1.356 -12.909 1.00 76.44 81 GLN A C 1
ATOM 594 O O . GLN A 1 81 ? 6.010 -2.450 -13.049 1.00 76.44 81 GLN A O 1
ATOM 599 N N . LEU A 1 82 ? 7.162 -1.000 -11.784 1.00 81.12 82 LEU A N 1
ATOM 600 C CA . LEU A 1 82 ? 7.071 -1.807 -10.577 1.00 81.12 82 LEU A CA 1
ATOM 601 C C . LEU A 1 82 ? 5.859 -1.332 -9.772 1.00 81.12 82 LEU A C 1
ATOM 603 O O . LEU A 1 82 ? 5.797 -0.197 -9.310 1.00 81.12 82 LEU A O 1
ATOM 607 N N . VAL A 1 83 ? 4.884 -2.198 -9.599 1.00 86.00 83 VAL A N 1
ATOM 608 C CA . VAL A 1 83 ? 3.731 -1.993 -8.738 1.00 86.00 83 VAL A CA 1
ATOM 609 C C . VAL A 1 83 ? 4.041 -2.604 -7.382 1.00 86.00 83 VAL A C 1
ATOM 611 O O . VAL A 1 83 ? 4.428 -3.764 -7.270 1.00 86.00 83 VAL A O 1
ATOM 614 N N . VAL A 1 84 ? 3.897 -1.799 -6.338 1.00 88.81 84 VAL A N 1
ATOM 615 C CA . VAL A 1 84 ? 4.115 -2.219 -4.956 1.00 88.81 84 VAL A CA 1
ATOM 616 C C . VAL A 1 84 ? 2.794 -2.143 -4.233 1.00 88.81 84 VAL A C 1
ATOM 618 O O . VAL A 1 84 ? 2.140 -1.100 -4.257 1.00 88.81 84 VAL A O 1
ATOM 621 N N . SER A 1 85 ? 2.409 -3.225 -3.572 1.00 91.94 85 SER A N 1
ATOM 622 C CA . SER A 1 85 ? 1.223 -3.240 -2.730 1.00 91.94 85 SER A CA 1
ATOM 623 C C . SER A 1 85 ? 1.491 -3.849 -1.364 1.00 91.94 85 SER A C 1
ATOM 625 O O . SER A 1 85 ? 2.417 -4.630 -1.179 1.00 91.94 85 SER A O 1
ATOM 627 N N . GLU A 1 86 ? 0.699 -3.444 -0.382 1.00 94.19 86 GLU A N 1
ATOM 628 C CA . GLU A 1 86 ? 0.797 -3.915 0.997 1.00 94.19 86 GLU A CA 1
ATOM 629 C C . GLU A 1 86 ? -0.604 -3.922 1.615 1.00 94.19 86 GLU A C 1
ATOM 631 O O . GLU A 1 86 ? -1.441 -3.066 1.301 1.00 94.19 86 GLU A O 1
ATOM 636 N N . TYR A 1 87 ? -0.856 -4.891 2.492 1.00 94.81 87 TYR A N 1
ATOM 637 C CA . TYR A 1 87 ? -2.110 -5.003 3.227 1.00 94.81 87 TYR A CA 1
ATOM 638 C C . TYR A 1 87 ? -2.010 -4.314 4.589 1.00 94.81 87 TYR A C 1
ATOM 640 O O . TYR A 1 87 ? -0.990 -4.391 5.279 1.00 94.81 87 TYR A O 1
ATOM 648 N N . TYR A 1 88 ? -3.091 -3.642 4.978 1.00 95.38 88 TYR A N 1
ATOM 649 C CA . TYR A 1 88 ? -3.238 -2.978 6.269 1.00 95.38 88 TYR A CA 1
ATOM 650 C C . TYR A 1 88 ? -4.575 -3.342 6.908 1.00 95.38 88 TYR A C 1
ATOM 652 O O . TYR A 1 88 ? -5.571 -3.537 6.210 1.00 95.38 88 TYR A O 1
ATOM 660 N N . ARG A 1 89 ? -4.612 -3.334 8.241 1.00 95.50 89 ARG A N 1
ATOM 661 C CA . ARG A 1 89 ? -5.838 -3.390 9.040 1.00 95.50 89 ARG A CA 1
ATOM 662 C C . ARG A 1 89 ? -6.128 -2.047 9.691 1.00 95.50 89 ARG A C 1
ATOM 664 O O . ARG A 1 89 ? -5.231 -1.428 10.256 1.00 95.50 89 ARG A O 1
ATOM 671 N N . CYS A 1 90 ? -7.370 -1.595 9.618 1.00 95.38 90 CYS A N 1
ATOM 672 C CA . CYS A 1 90 ? -7.864 -0.425 10.324 1.00 95.38 90 CYS A CA 1
ATOM 673 C C . CYS A 1 90 ? -8.329 -0.862 11.715 1.00 95.38 90 CYS A C 1
ATOM 675 O O . CYS A 1 90 ? -9.413 -1.419 11.858 1.00 95.38 90 CYS A O 1
ATOM 677 N N . ILE A 1 91 ? -7.505 -0.620 12.730 1.00 94.06 91 ILE A N 1
ATOM 678 C CA . ILE A 1 91 ? -7.808 -0.997 14.113 1.00 94.06 91 ILE A CA 1
ATOM 679 C C . ILE A 1 91 ? -8.371 0.224 14.831 1.00 94.06 91 ILE A C 1
ATOM 681 O O . ILE A 1 91 ? -7.729 1.277 14.825 1.00 94.06 91 ILE A O 1
ATOM 685 N N . ALA A 1 92 ? -9.570 0.090 15.404 1.00 90.06 92 ALA A N 1
ATOM 686 C CA . ALA A 1 92 ? -10.176 1.134 16.224 1.00 90.06 92 ALA A CA 1
ATOM 687 C C . ALA A 1 92 ? -9.218 1.538 17.355 1.00 90.06 92 ALA A C 1
ATOM 689 O O . ALA A 1 92 ? -8.519 0.688 17.909 1.00 90.06 92 ALA A O 1
ATOM 690 N N . ASP A 1 93 ? -9.158 2.840 17.623 1.00 69.12 93 ASP A N 1
ATOM 691 C CA . ASP A 1 93 ? -8.316 3.399 18.683 1.00 69.12 93 ASP A CA 1
ATOM 692 C C . ASP A 1 93 ? -8.812 3.041 20.084 1.00 69.12 93 ASP A C 1
ATOM 694 O O . ASP A 1 93 ? -10.050 2.990 20.274 1.00 69.12 93 ASP A O 1
#

Radius of gyration: 16.12 Å; chains: 1; bounding box: 53×16×45 Å

Secondary structure (DSSP, 8-state):
---------------EEEE-SSSEEEEEEEES-TT-HHHHHHHHHHHHHHHHHHTTTT-EEEEEEEEEEEEE--TT-SSPEEEEEEEEEEE--

pLDDT: mean 79.53, std 16.66, range [40.34, 95.5]

Foldseek 3Di:
DDDDPPPPPPPPPAFDWADPDPFKIKTKDKQQDPPDPVSVVVRVVVRLVNQCVVLVVVAHKDWPPDKDWDFADDPPDPGTIIMIMTMIGHDHD